Protein AF-A0A7C7JM93-F1 (afdb_monomer)

pLDDT: mean 85.23, std 14.56, range [43.53, 96.06]

Foldseek 3Di:
DDDPDDDPVLVVLLVVLLVCLQPDPPQDLVNSLVVCCVPVVQPCVPPVSVVVSSVSSVVSNVVSVVVVVVVVVVVVVVVVVVD

Mean predicted aligned error: 6.88 Å

Solvent-accessible surface area (backbone atoms only — not comparable to full-atom values): 4925 Å² total; per-residue (Å²): 131,86,79,77,76,78,53,76,66,56,54,54,53,51,54,49,54,40,50,48,64,73,75,46,84,86,72,50,69,66,55,52,46,52,50,38,29,73,77,67,68,44,64,50,90,41,64,71,48,35,54,52,49,51,51,52,52,52,53,40,51,54,51,53,52,51,52,54,53,52,52,53,53,51,52,53,60,49,55,70,72,76,110

Secondary structure (DSSP, 8-state):
---PPPPHHHHHHHHHHHHHHHH-TT--HHHHHHHHHHHH---TTSHHHHHHHHHHHHHHHHHHHHHHHHHHHHHHHHHHHH-

Nearest PDB structures (foldseek):
  6rdp-assembly1_P  TM=3.946E-01  e=7.781E+00  Polytomella sp. Pringsheim 198.80
  6rde-assembly1_P  TM=3.997E-01  e=8.773E+00  Polytomella sp. Pringsheim 198.80
  7xl4-assembly1_C  TM=3.312E-01  e=9.891E+00  Pseudomonas aeruginosa PAO1

Radius of gyration: 16.2 Å; Cα contacts (8 Å, |Δi|>4): 41; chains: 1; bounding box: 45×23×45 Å

Structure (mmCIF, N/CA/C/O backbone):
data_AF-A0A7C7JM93-F1
#
_entry.id   AF-A0A7C7JM93-F1
#
loop_
_atom_site.group_PDB
_atom_site.id
_atom_site.type_symbol
_atom_site.label_atom_id
_atom_site.label_alt_id
_atom_site.label_comp_id
_atom_site.label_asym_id
_atom_site.label_entity_id
_atom_site.label_seq_id
_atom_site.pdbx_PDB_ins_code
_atom_site.Cartn_x
_atom_site.Cartn_y
_atom_site.Cartn_z
_atom_site.occupancy
_atom_site.B_iso_or_equiv
_atom_site.auth_seq_id
_atom_site.auth_comp_id
_atom_site.auth_asym_id
_atom_site.auth_atom_id
_atom_site.pdbx_PDB_model_num
ATOM 1 N N . MET A 1 1 ? 25.421 9.152 9.654 1.00 43.53 1 MET A N 1
ATOM 2 C CA . MET A 1 1 ? 24.761 8.667 8.418 1.00 43.53 1 MET A CA 1
ATOM 3 C C . MET A 1 1 ? 23.643 9.636 8.033 1.00 43.53 1 MET A C 1
ATOM 5 O O . MET A 1 1 ? 22.690 9.745 8.802 1.00 43.53 1 MET A O 1
ATOM 9 N N . PRO A 1 2 ? 23.746 10.387 6.924 1.00 50.19 2 PRO A N 1
ATOM 10 C CA . PRO A 1 2 ? 22.702 11.331 6.529 1.00 50.19 2 PRO A CA 1
ATOM 11 C C . PRO A 1 2 ? 21.431 10.579 6.107 1.00 50.19 2 PRO A C 1
ATOM 13 O O . PRO A 1 2 ? 21.461 9.706 5.240 1.00 50.19 2 PRO A O 1
ATOM 16 N N . LYS A 1 3 ? 20.299 10.904 6.741 1.00 48.12 3 LYS A N 1
ATOM 17 C CA . LYS A 1 3 ? 18.976 10.412 6.337 1.00 48.12 3 LYS A CA 1
ATOM 18 C C . LYS A 1 3 ? 18.623 11.091 5.012 1.00 48.12 3 LYS A C 1
ATOM 20 O O . LYS A 1 3 ? 18.354 12.288 4.995 1.00 48.12 3 LYS A O 1
ATOM 25 N N . LYS A 1 4 ? 18.677 10.337 3.910 1.00 50.06 4 LYS A N 1
ATOM 26 C CA . LYS A 1 4 ? 18.288 10.791 2.567 1.00 50.06 4 LYS A CA 1
ATOM 27 C C . LYS A 1 4 ? 16.874 11.388 2.651 1.00 50.06 4 LYS A C 1
ATOM 29 O O . LYS A 1 4 ? 15.955 10.694 3.087 1.00 50.06 4 LYS A O 1
ATOM 34 N N . GLN A 1 5 ? 16.722 12.676 2.337 1.00 53.16 5 GLN A N 1
ATOM 35 C CA 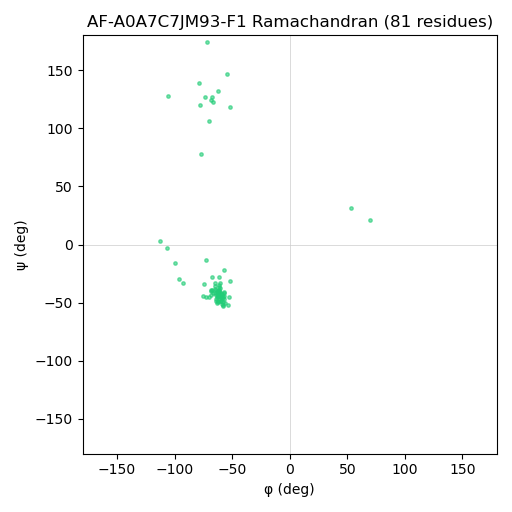. GLN A 1 5 ? 15.410 13.329 2.334 1.00 53.16 5 GLN A CA 1
ATOM 36 C C . GLN A 1 5 ? 14.527 12.644 1.278 1.00 53.16 5 GLN A C 1
ATOM 38 O O . GLN A 1 5 ? 15.011 12.416 0.170 1.00 53.16 5 GLN A O 1
ATOM 43 N N . PRO A 1 6 ? 13.275 12.274 1.600 1.00 57.16 6 PRO A N 1
ATOM 44 C CA . PRO A 1 6 ? 12.410 11.596 0.646 1.00 57.16 6 PRO A CA 1
ATOM 45 C C . PRO A 1 6 ? 12.044 12.553 -0.491 1.00 57.16 6 PRO A C 1
ATOM 47 O O . PRO A 1 6 ? 11.545 13.655 -0.252 1.00 57.16 6 PRO A O 1
ATOM 50 N N . ASP A 1 7 ? 12.270 12.124 -1.732 1.00 60.25 7 ASP A N 1
ATOM 51 C CA . ASP A 1 7 ? 11.898 12.875 -2.927 1.00 60.25 7 ASP A CA 1
ATOM 52 C C . ASP A 1 7 ? 10.399 13.241 -2.898 1.00 60.25 7 ASP A C 1
ATOM 54 O O . ASP A 1 7 ? 9.552 12.473 -2.421 1.00 60.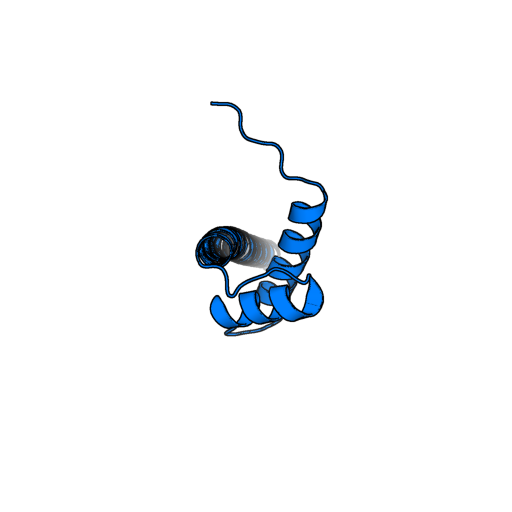25 7 ASP A O 1
ATOM 58 N N . LYS A 1 8 ? 10.018 14.401 -3.456 1.00 60.06 8 LYS A N 1
ATOM 59 C CA . LYS A 1 8 ? 8.609 14.862 -3.501 1.00 60.06 8 LYS A CA 1
ATOM 60 C C . LYS A 1 8 ? 7.652 13.794 -4.075 1.00 60.06 8 LYS A C 1
ATOM 62 O O . LYS A 1 8 ? 6.498 13.702 -3.647 1.00 60.06 8 LYS A O 1
ATOM 67 N N . GLY A 1 9 ? 8.130 12.951 -4.997 1.00 60.53 9 GLY A N 1
ATOM 68 C CA . GLY A 1 9 ? 7.388 11.814 -5.559 1.00 60.53 9 GLY A CA 1
ATOM 69 C C . GLY A 1 9 ? 7.129 10.673 -4.564 1.00 60.53 9 GLY A C 1
ATOM 70 O O . GLY A 1 9 ? 6.012 10.151 -4.510 1.00 60.53 9 GLY A O 1
ATOM 71 N N . GLU A 1 10 ? 8.099 10.354 -3.699 1.00 66.25 10 GLU A N 1
ATOM 72 C CA . GLU A 1 10 ? 7.941 9.350 -2.634 1.00 66.25 10 GLU A CA 1
ATOM 73 C C . GLU A 1 10 ? 6.814 9.754 -1.671 1.00 66.25 10 GLU A C 1
ATOM 75 O O . GLU A 1 10 ? 6.040 8.921 -1.194 1.00 66.25 10 GLU A O 1
ATOM 80 N N . THR A 1 11 ? 6.638 11.061 -1.465 1.00 83.25 11 THR A N 1
ATOM 81 C CA . THR A 1 11 ? 5.588 11.606 -0.599 1.00 83.25 11 THR A CA 1
ATOM 82 C C . THR A 1 11 ? 4.180 11.368 -1.162 1.00 83.25 11 THR A C 1
ATOM 84 O O . THR A 1 11 ? 3.267 11.029 -0.403 1.00 83.25 11 THR A O 1
ATOM 87 N N . ARG A 1 12 ? 3.971 11.492 -2.485 1.00 90.69 12 ARG A N 1
ATOM 88 C CA . ARG A 1 12 ? 2.663 11.212 -3.120 1.00 90.69 12 ARG A CA 1
ATOM 89 C C . ARG A 1 12 ? 2.323 9.724 -3.067 1.00 90.69 12 ARG A C 1
ATOM 91 O O . ARG A 1 12 ? 1.200 9.382 -2.701 1.00 90.69 12 ARG A O 1
ATOM 98 N N . ILE A 1 13 ? 3.294 8.856 -3.353 1.00 92.88 13 ILE A N 1
ATOM 99 C CA . ILE A 1 13 ? 3.103 7.400 -3.293 1.00 92.88 13 ILE A CA 1
ATOM 100 C C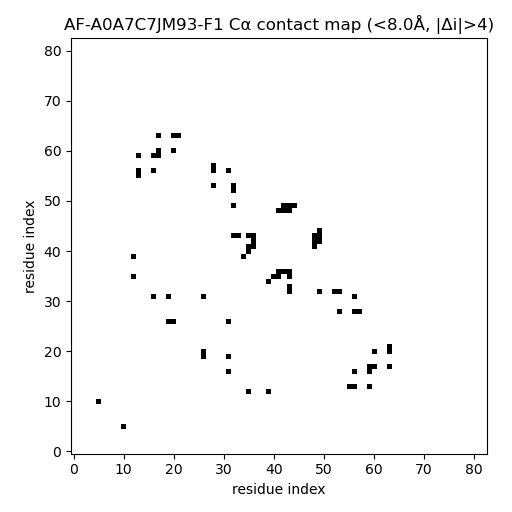 . ILE A 1 13 ? 2.784 6.952 -1.861 1.00 92.88 13 ILE A C 1
ATOM 102 O O . ILE A 1 13 ? 1.821 6.217 -1.648 1.00 92.88 13 ILE A O 1
ATOM 106 N N . ARG A 1 14 ? 3.513 7.455 -0.853 1.00 94.25 14 ARG A N 1
ATOM 107 C CA . ARG A 1 14 ? 3.221 7.169 0.564 1.00 94.25 14 ARG A CA 1
ATOM 108 C C . ARG A 1 14 ? 1.795 7.579 0.948 1.00 94.25 14 ARG A C 1
ATOM 110 O O . ARG A 1 14 ? 1.100 6.807 1.607 1.00 94.25 14 ARG A O 1
ATOM 117 N N . LYS A 1 15 ? 1.329 8.765 0.527 1.00 93.56 15 LYS A N 1
ATOM 118 C CA . LYS A 1 15 ? -0.060 9.210 0.768 1.00 93.56 15 LYS A CA 1
ATOM 119 C C . LYS A 1 15 ? -1.076 8.252 0.141 1.00 93.56 15 LYS A C 1
ATOM 121 O O . LYS A 1 15 ? -2.032 7.870 0.814 1.00 93.56 15 LYS A O 1
ATOM 126 N N . TYR A 1 16 ? -0.842 7.829 -1.099 1.00 94.75 16 TYR A N 1
ATOM 127 C CA . TYR A 1 16 ? -1.705 6.881 -1.800 1.00 94.75 16 TYR A CA 1
ATOM 128 C C . TYR A 1 16 ? -1.763 5.517 -1.096 1.00 94.75 16 TYR A C 1
ATOM 130 O O . TYR A 1 16 ? -2.850 5.038 -0.776 1.00 94.75 16 TYR A O 1
ATOM 138 N N . ILE A 1 17 ? -0.605 4.942 -0.747 1.00 95.12 17 ILE A N 1
ATOM 139 C CA . ILE A 1 17 ? -0.508 3.670 -0.012 1.00 95.12 17 ILE A CA 1
ATOM 140 C C . ILE A 1 17 ? -1.265 3.748 1.321 1.00 95.12 17 ILE A C 1
ATOM 142 O O . ILE A 1 17 ? -2.055 2.860 1.640 1.00 95.12 17 ILE A O 1
ATOM 146 N N . LYS A 1 18 ? -1.073 4.821 2.102 1.00 94.62 18 LYS A N 1
ATOM 147 C CA . LYS A 1 18 ? -1.814 5.018 3.360 1.00 94.62 18 LYS A CA 1
ATOM 148 C C . LYS A 1 18 ? -3.321 5.094 3.128 1.00 94.62 18 LYS A C 1
ATOM 150 O O . LYS A 1 18 ? -4.069 4.506 3.902 1.00 94.62 18 LYS A O 1
ATOM 155 N N . GLY A 1 19 ? -3.765 5.780 2.074 1.00 94.19 19 GLY A N 1
ATOM 156 C CA . GLY A 1 19 ? -5.174 5.831 1.676 1.00 94.19 19 GLY A CA 1
ATOM 157 C C . GLY A 1 19 ? -5.745 4.442 1.382 1.00 94.19 19 GLY A C 1
ATOM 158 O O . GLY A 1 19 ? -6.788 4.081 1.927 1.00 94.19 19 GLY A O 1
ATOM 159 N N . LEU A 1 20 ? -5.018 3.624 0.616 1.00 94.69 20 LEU A N 1
ATOM 160 C CA . LEU A 1 20 ? -5.398 2.237 0.337 1.00 94.69 20 LEU A CA 1
ATOM 161 C C . LEU A 1 20 ? -5.546 1.413 1.626 1.00 94.69 20 LEU A C 1
ATOM 163 O O . LEU A 1 20 ? -6.583 0.788 1.834 1.00 94.69 20 LEU A O 1
ATOM 167 N N . ILE A 1 21 ? -4.553 1.463 2.521 1.00 93.88 21 ILE A N 1
ATOM 168 C CA . ILE A 1 21 ? -4.554 0.712 3.792 1.00 93.88 21 ILE A CA 1
ATOM 169 C C . ILE A 1 21 ? -5.679 1.181 4.732 1.00 93.88 21 ILE A C 1
ATOM 171 O O . ILE A 1 21 ? -6.223 0.393 5.515 1.00 93.88 21 ILE A O 1
ATOM 175 N N . ARG A 1 22 ? -6.018 2.476 4.698 1.00 91.94 22 ARG A N 1
ATOM 176 C CA . ARG A 1 22 ? -7.093 3.046 5.518 1.00 91.94 22 ARG A CA 1
ATOM 177 C C . ARG A 1 22 ? -8.470 2.585 5.048 1.00 91.94 22 ARG A C 1
ATOM 179 O O . ARG A 1 22 ? -9.259 2.192 5.905 1.00 91.94 22 ARG A O 1
ATOM 186 N N . ASN A 1 23 ? -8.709 2.607 3.737 1.00 88.81 23 ASN A N 1
ATOM 187 C CA . ASN A 1 23 ? -10.040 2.449 3.147 1.00 88.81 23 ASN A CA 1
ATOM 188 C C . ASN A 1 23 ? -10.389 1.004 2.778 1.00 88.81 23 ASN A C 1
ATOM 190 O O . ASN A 1 23 ? -11.551 0.621 2.860 1.00 88.81 23 ASN A O 1
ATOM 194 N N . LYS A 1 24 ? -9.408 0.191 2.368 1.00 83.31 24 LYS A N 1
ATOM 195 C CA . LYS A 1 24 ? -9.650 -1.186 1.924 1.00 83.31 24 LYS A CA 1
ATOM 196 C C . LYS A 1 24 ? -9.199 -2.181 2.987 1.00 83.31 24 LYS A C 1
ATOM 198 O O . LYS A 1 24 ? -8.063 -2.145 3.464 1.00 83.31 24 LYS A O 1
ATOM 203 N N . LYS A 1 25 ? -10.096 -3.094 3.360 1.00 73.69 25 LYS A N 1
ATOM 204 C CA . LYS A 1 25 ? -9.776 -4.221 4.240 1.00 73.69 25 LYS A CA 1
ATOM 205 C C . LYS A 1 25 ? -9.065 -5.297 3.403 1.00 73.69 25 LYS A C 1
ATOM 207 O O . LYS A 1 25 ? -9.455 -5.534 2.269 1.00 73.69 25 LYS A O 1
ATOM 212 N N . TYR A 1 26 ? -8.027 -5.917 3.967 1.00 82.06 26 TYR A N 1
ATOM 213 C CA . TYR A 1 26 ? -7.337 -7.096 3.408 1.00 82.06 26 TYR A CA 1
ATOM 214 C C . TYR A 1 26 ? -6.491 -6.928 2.131 1.00 82.06 26 TYR A C 1
ATOM 216 O O . TYR A 1 26 ? -6.175 -7.926 1.501 1.00 82.06 26 TYR A O 1
ATOM 224 N N . LEU A 1 27 ? -6.034 -5.724 1.773 1.00 91.56 27 LEU A N 1
ATOM 225 C CA . LEU A 1 27 ? -5.049 -5.588 0.686 1.00 91.56 27 LEU A CA 1
ATOM 226 C C . LEU A 1 27 ? -3.704 -6.205 1.067 1.00 91.56 27 LEU A C 1
ATOM 228 O O . LEU A 1 27 ? -3.104 -5.749 2.039 1.00 91.56 27 LEU A O 1
ATOM 232 N N . THR A 1 28 ? -3.189 -7.161 0.303 1.00 94.44 28 THR A N 1
ATOM 233 C CA . THR A 1 28 ? -1.830 -7.696 0.487 1.00 94.44 28 THR A CA 1
ATOM 234 C C . THR A 1 28 ? -0.761 -6.688 0.045 1.00 94.44 28 THR A C 1
ATOM 236 O O . THR A 1 28 ? -1.065 -5.586 -0.424 1.00 94.44 28 THR A O 1
ATOM 239 N N . VAL A 1 29 ? 0.516 -7.010 0.268 1.00 94.69 29 VAL A N 1
ATOM 240 C CA . VAL A 1 29 ? 1.619 -6.169 -0.226 1.00 94.69 29 VAL A CA 1
ATOM 241 C C . VAL A 1 29 ? 1.647 -6.216 -1.751 1.00 94.69 29 VAL A C 1
ATOM 243 O O . VAL A 1 29 ? 1.800 -5.182 -2.394 1.00 94.69 29 VAL A O 1
ATOM 246 N N . GLU A 1 30 ? 1.450 -7.408 -2.298 1.00 94.12 30 GLU A N 1
ATOM 247 C CA . GLU A 1 30 ? 1.423 -7.734 -3.713 1.00 94.12 30 GLU A CA 1
ATOM 248 C C . GLU A 1 30 ? 0.310 -6.954 -4.418 1.00 94.12 30 GLU A C 1
ATOM 250 O O . GLU A 1 30 ? 0.587 -6.266 -5.398 1.00 94.12 30 GLU A O 1
ATOM 25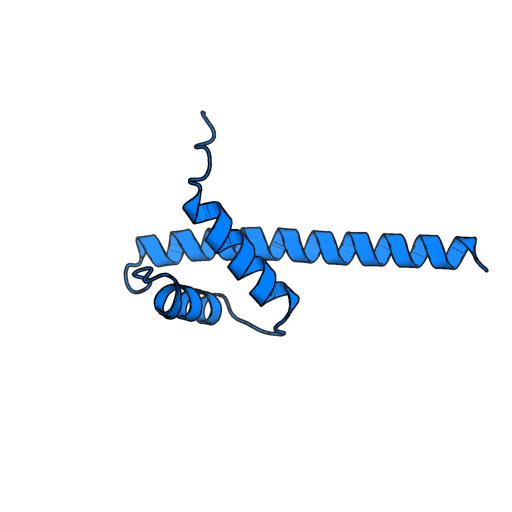5 N N . ASP A 1 31 ? -0.902 -6.928 -3.848 1.00 95.00 31 ASP A N 1
ATOM 256 C CA . ASP A 1 31 ? -2.005 -6.119 -4.379 1.00 95.00 31 ASP A CA 1
ATOM 257 C C . ASP A 1 31 ? -1.609 -4.645 -4.479 1.00 95.00 31 ASP A C 1
ATOM 259 O O . ASP A 1 31 ? -1.772 -4.013 -5.521 1.00 95.00 31 ASP A O 1
ATOM 263 N N . ILE A 1 32 ? -1.065 -4.078 -3.395 1.00 95.75 32 ILE A N 1
ATOM 264 C CA . ILE A 1 32 ? -0.660 -2.667 -3.359 1.00 95.75 32 ILE A CA 1
ATOM 265 C C . ILE A 1 32 ? 0.436 -2.400 -4.394 1.00 95.75 32 ILE A C 1
ATOM 267 O O . ILE A 1 32 ? 0.381 -1.373 -5.067 1.00 95.75 32 ILE A O 1
ATOM 271 N N . CYS A 1 33 ? 1.394 -3.310 -4.563 1.00 95.19 33 CYS A N 1
ATOM 272 C CA . CYS A 1 33 ? 2.398 -3.210 -5.614 1.00 95.19 33 CYS A CA 1
ATOM 273 C C . CYS A 1 33 ? 1.751 -3.174 -7.011 1.00 95.19 33 CYS A C 1
ATOM 275 O O . CYS A 1 33 ? 2.080 -2.279 -7.785 1.00 95.19 33 CYS A O 1
ATOM 277 N N . LEU A 1 34 ? 0.765 -4.028 -7.304 1.00 95.12 34 LEU A N 1
ATOM 278 C CA . LEU A 1 34 ? 0.033 -3.990 -8.581 1.00 95.12 34 LEU A CA 1
ATOM 279 C C . LEU A 1 34 ? -0.689 -2.649 -8.806 1.00 95.12 34 LEU A C 1
ATOM 281 O O . LEU A 1 34 ? -0.687 -2.115 -9.917 1.00 95.12 34 LEU A O 1
ATOM 285 N N . TYR A 1 35 ? -1.252 -2.038 -7.755 1.00 94.69 35 TYR A N 1
ATOM 286 C CA . TYR A 1 35 ? -1.778 -0.669 -7.851 1.00 94.69 35 TYR A CA 1
ATOM 287 C C . TYR A 1 35 ? -0.670 0.339 -8.204 1.00 94.69 35 TYR A C 1
ATOM 289 O O . TYR A 1 35 ? -0.870 1.211 -9.049 1.00 94.69 35 TYR A O 1
ATOM 297 N N . LEU A 1 36 ? 0.511 0.239 -7.590 1.00 94.31 36 LEU A N 1
ATOM 298 C CA . LEU A 1 36 ? 1.627 1.141 -7.895 1.00 94.31 36 LEU A CA 1
ATOM 299 C C . LEU A 1 36 ? 2.135 0.975 -9.332 1.00 94.31 36 LEU A C 1
ATOM 301 O O . LEU A 1 36 ? 2.427 1.972 -9.989 1.00 94.31 36 LEU A O 1
ATOM 305 N N . GLU A 1 37 ? 2.183 -0.247 -9.850 1.00 94.25 37 GLU A N 1
ATOM 306 C CA . GLU A 1 37 ? 2.536 -0.504 -11.248 1.00 94.25 37 GLU A CA 1
ATOM 307 C C . GLU A 1 37 ? 1.506 0.111 -12.205 1.00 94.25 37 GLU A C 1
ATOM 309 O O . GLU A 1 37 ? 1.861 0.865 -13.114 1.00 94.25 37 GLU A O 1
ATOM 314 N N . LYS A 1 38 ? 0.210 -0.099 -11.940 1.00 94.31 38 LYS A N 1
ATOM 315 C CA . LYS A 1 38 ? -0.877 0.425 -12.779 1.00 94.31 38 LYS A CA 1
ATOM 316 C C . LYS A 1 38 ? -0.932 1.956 -12.803 1.00 94.31 38 LYS A C 1
ATOM 318 O O . LYS A 1 38 ? -1.033 2.543 -13.883 1.00 94.31 38 LYS A O 1
ATOM 323 N N . TYR A 1 39 ? -0.882 2.593 -11.630 1.00 92.88 39 TYR A N 1
ATOM 324 C CA . TYR A 1 39 ? -1.158 4.029 -11.465 1.00 92.88 39 TYR A CA 1
ATOM 325 C C . TYR A 1 39 ? 0.093 4.912 -11.449 1.00 92.88 39 TYR A C 1
ATOM 327 O O . TYR A 1 39 ? 0.019 6.066 -11.862 1.00 92.88 39 TYR A O 1
ATOM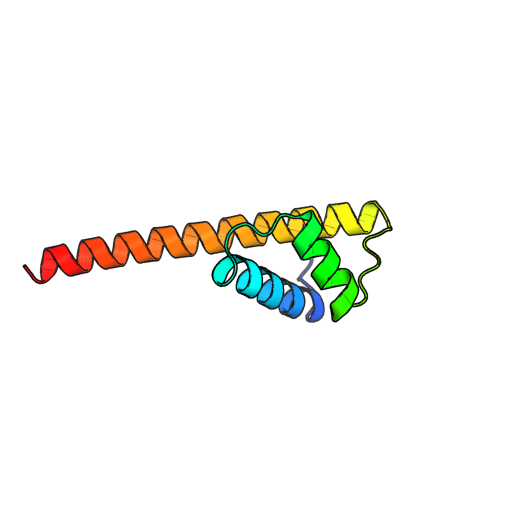 335 N N . TYR A 1 40 ? 1.229 4.393 -10.981 1.00 91.81 40 TYR A N 1
ATOM 336 C CA . TYR A 1 40 ? 2.482 5.148 -10.867 1.00 91.81 40 TYR A CA 1
ATOM 337 C C . TYR A 1 40 ? 3.570 4.656 -11.826 1.00 91.81 40 TYR A C 1
ATOM 339 O O . TYR A 1 40 ? 4.678 5.185 -11.785 1.00 91.81 40 TYR A O 1
ATOM 347 N N . LYS A 1 41 ? 3.267 3.667 -12.685 1.00 93.00 41 LYS A N 1
ATOM 348 C CA . LYS A 1 41 ? 4.208 3.091 -13.664 1.00 93.00 41 LYS A CA 1
ATOM 349 C C . LYS A 1 41 ? 5.514 2.622 -13.018 1.00 93.00 41 LYS A C 1
ATOM 351 O O . LYS A 1 41 ? 6.583 2.677 -13.618 1.00 93.00 41 LYS A O 1
ATOM 356 N N . VAL A 1 42 ? 5.422 2.175 -11.767 1.00 91.06 42 VAL A N 1
ATOM 357 C CA . VAL A 1 42 ? 6.554 1.604 -11.042 1.00 91.06 42 VAL A CA 1
ATOM 358 C C . VAL A 1 42 ? 6.831 0.212 -11.616 1.00 91.06 42 VAL A C 1
ATOM 360 O O . VAL A 1 42 ? 5.905 -0.594 -11.640 1.00 91.06 42 VAL A O 1
ATOM 363 N N . PRO A 1 43 ? 8.068 -0.109 -12.035 1.00 93.38 43 PRO A N 1
ATOM 364 C CA . PRO A 1 43 ? 8.392 -1.414 -12.608 1.00 93.38 43 PRO A CA 1
ATOM 365 C C . PRO A 1 43 ? 8.521 -2.472 -11.501 1.00 93.38 43 PRO A C 1
ATOM 367 O O . PRO A 1 43 ? 9.619 -2.812 -11.064 1.00 93.38 43 PRO A O 1
ATOM 370 N N . ILE A 1 44 ? 7.384 -2.957 -10.998 1.00 93.62 44 ILE A N 1
ATOM 371 C CA . ILE A 1 44 ? 7.313 -3.886 -9.858 1.00 93.62 44 ILE A CA 1
ATOM 372 C C . ILE A 1 44 ? 7.902 -5.256 -10.199 1.00 93.62 44 ILE A C 1
ATOM 374 O O . ILE A 1 44 ? 8.442 -5.912 -9.312 1.00 93.62 44 ILE A O 1
ATOM 378 N N . HIS A 1 45 ? 7.869 -5.654 -11.472 1.00 91.62 45 HIS A N 1
ATOM 379 C CA . HIS A 1 45 ? 8.534 -6.864 -11.959 1.00 91.62 45 HIS A CA 1
ATOM 380 C C . HIS A 1 45 ? 10.048 -6.888 -11.677 1.00 91.62 45 HIS A C 1
ATOM 382 O O . HIS A 1 45 ? 10.639 -7.964 -11.620 1.00 91.62 45 HIS A O 1
ATOM 388 N N . ILE A 1 46 ? 10.691 -5.731 -11.464 1.00 95.88 46 ILE A N 1
ATOM 389 C CA . ILE A 1 46 ? 12.103 -5.666 -11.077 1.00 95.88 46 ILE A CA 1
ATOM 390 C C . ILE A 1 46 ? 12.227 -5.994 -9.576 1.00 95.88 46 ILE A C 1
ATOM 392 O O . ILE A 1 46 ? 11.718 -5.233 -8.744 1.00 95.88 46 ILE A O 1
ATOM 396 N N . PRO A 1 47 ? 12.972 -7.047 -9.175 1.00 95.38 47 PRO A N 1
ATOM 397 C CA . PRO A 1 47 ? 13.032 -7.482 -7.776 1.00 95.38 47 PRO A CA 1
ATOM 398 C C . PRO A 1 47 ? 13.488 -6.393 -6.798 1.00 95.38 47 PRO A C 1
ATOM 400 O O . PRO A 1 47 ? 12.904 -6.221 -5.728 1.00 95.38 47 PRO A O 1
ATOM 403 N N . SER A 1 48 ? 14.500 -5.601 -7.163 1.00 95.31 48 SER A N 1
ATOM 404 C CA . SER A 1 48 ? 15.002 -4.505 -6.322 1.00 95.31 48 SER A CA 1
ATOM 405 C C . SER A 1 48 ? 13.931 -3.440 -6.051 1.00 95.31 48 SER A C 1
ATOM 407 O O . SER A 1 48 ? 13.829 -2.914 -4.939 1.00 95.31 48 SER A O 1
ATOM 409 N N . VAL A 1 49 ? 13.083 -3.163 -7.043 1.00 93.75 49 VAL A N 1
ATOM 410 C CA . VAL A 1 49 ? 11.968 -2.220 -6.945 1.00 93.75 49 VAL A CA 1
ATOM 411 C C . VAL A 1 49 ? 10.854 -2.810 -6.087 1.00 93.75 49 VAL A C 1
ATOM 413 O O . VAL A 1 49 ? 10.387 -2.135 -5.166 1.00 93.75 49 VAL A O 1
ATOM 416 N N . PHE A 1 50 ? 10.494 -4.079 -6.299 1.00 96.00 50 PHE A N 1
ATOM 417 C CA . PHE A 1 50 ? 9.536 -4.786 -5.448 1.00 96.00 50 PHE A CA 1
ATOM 418 C C . PHE A 1 50 ? 9.940 -4.723 -3.972 1.00 96.00 50 PHE A C 1
ATOM 420 O O . PHE A 1 50 ? 9.154 -4.280 -3.134 1.00 96.00 50 PHE A O 1
ATOM 427 N N . TYR A 1 51 ? 11.181 -5.088 -3.635 1.00 96.06 51 TYR A N 1
ATOM 428 C CA . TYR A 1 51 ? 11.645 -5.077 -2.246 1.00 96.06 51 TYR A CA 1
ATOM 429 C C . TYR A 1 51 ? 11.699 -3.664 -1.647 1.00 96.06 51 TYR A C 1
ATOM 431 O O . TYR A 1 51 ? 11.346 -3.481 -0.475 1.00 96.06 51 TYR A O 1
ATOM 439 N N . LYS A 1 52 ? 12.056 -2.647 -2.446 1.00 93.94 52 LYS A N 1
ATOM 440 C CA . LYS A 1 52 ? 11.985 -1.236 -2.033 1.00 93.94 52 LYS A CA 1
ATOM 441 C C . LYS A 1 52 ? 10.558 -0.851 -1.639 1.00 93.94 52 LYS A C 1
ATOM 443 O O . LYS A 1 52 ? 10.345 -0.324 -0.545 1.00 93.94 52 LYS A O 1
ATOM 448 N N . TYR A 1 53 ? 9.573 -1.133 -2.489 1.00 94.75 53 TYR A N 1
ATOM 449 C CA . TYR A 1 53 ? 8.185 -0.761 -2.213 1.00 94.75 53 TYR A CA 1
ATOM 450 C C . TYR A 1 53 ? 7.532 -1.637 -1.148 1.00 94.75 53 TYR A C 1
ATOM 452 O O . TYR A 1 53 ? 6.807 -1.105 -0.311 1.00 94.75 53 TYR A O 1
ATOM 460 N N . LYS A 1 54 ? 7.874 -2.926 -1.062 1.00 95.56 54 LYS A N 1
ATOM 461 C CA . LYS A 1 54 ? 7.494 -3.804 0.056 1.00 95.56 54 LYS A CA 1
ATOM 462 C C . LYS A 1 54 ? 7.879 -3.186 1.400 1.00 95.56 54 LYS A C 1
ATOM 464 O O . LYS A 1 54 ? 7.063 -3.147 2.324 1.00 95.56 54 LYS A O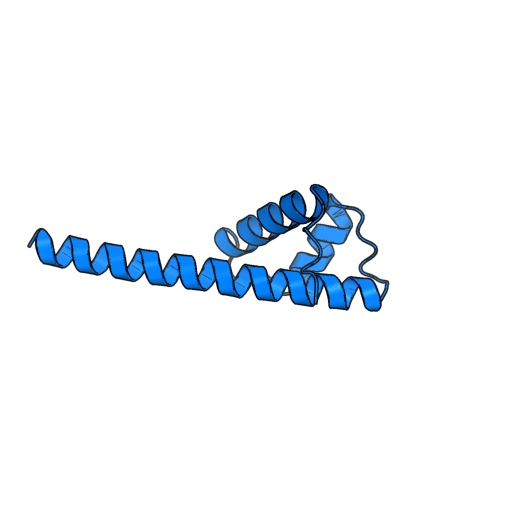 1
ATOM 469 N N . ARG A 1 55 ? 9.096 -2.640 1.514 1.00 95.94 55 ARG A N 1
ATOM 470 C CA . ARG A 1 55 ? 9.537 -1.926 2.722 1.00 95.94 55 ARG A CA 1
ATOM 471 C C . ARG A 1 55 ? 8.690 -0.678 2.991 1.00 95.94 55 ARG A C 1
ATOM 473 O O . ARG A 1 55 ? 8.190 -0.526 4.105 1.00 95.94 55 ARG A O 1
ATOM 480 N N . ILE A 1 56 ? 8.472 0.166 1.982 1.00 95.00 56 ILE A N 1
ATOM 481 C CA . ILE A 1 56 ? 7.663 1.395 2.103 1.00 95.00 56 ILE A CA 1
ATOM 482 C C . ILE A 1 56 ? 6.217 1.078 2.525 1.00 95.00 56 ILE A C 1
ATOM 484 O O . ILE A 1 56 ? 5.657 1.747 3.395 1.00 95.00 56 ILE A O 1
ATOM 488 N N . ILE A 1 57 ? 5.612 0.037 1.949 1.00 95.25 57 ILE A N 1
ATOM 489 C CA . ILE A 1 57 ? 4.253 -0.414 2.274 1.00 95.25 57 ILE A CA 1
ATOM 490 C C . ILE A 1 57 ? 4.174 -0.855 3.737 1.00 95.25 57 ILE A C 1
ATOM 492 O O . ILE A 1 57 ? 3.252 -0.457 4.454 1.00 95.25 57 ILE A O 1
ATOM 496 N N . ASN A 1 58 ? 5.158 -1.621 4.210 1.00 95.25 58 ASN A N 1
ATOM 497 C CA . ASN A 1 58 ? 5.224 -2.059 5.603 1.00 95.25 58 ASN A CA 1
ATOM 498 C C . ASN A 1 58 ? 5.398 -0.890 6.585 1.00 95.25 58 ASN A C 1
ATOM 500 O O . ASN A 1 58 ? 4.770 -0.886 7.647 1.00 95.25 58 ASN A O 1
ATOM 504 N N . GLU A 1 59 ? 6.198 0.120 6.237 1.00 95.12 59 GLU A N 1
ATOM 505 C CA . GLU A 1 59 ? 6.307 1.362 7.013 1.00 95.12 59 GLU A CA 1
ATOM 506 C C . GLU A 1 59 ? 4.950 2.082 7.091 1.00 95.12 59 GLU A C 1
ATOM 508 O O . GLU A 1 59 ? 4.467 2.383 8.186 1.00 95.12 59 GLU A O 1
ATOM 513 N N . CYS A 1 60 ? 4.270 2.251 5.953 1.00 95.19 60 CYS A N 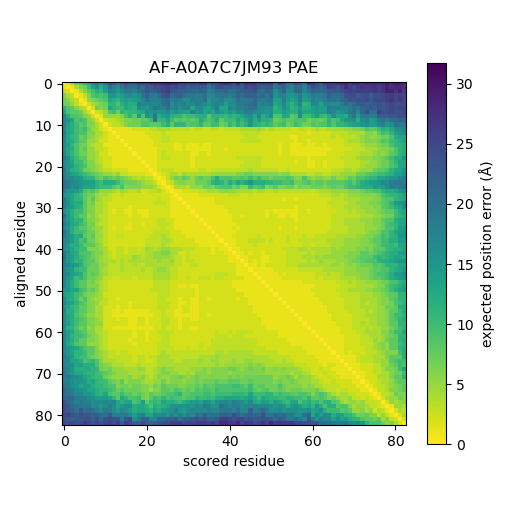1
ATOM 514 C CA . CYS A 1 60 ? 2.950 2.882 5.897 1.00 95.19 60 CYS A CA 1
ATOM 515 C C . CYS A 1 60 ? 1.897 2.111 6.711 1.00 95.19 60 CYS A C 1
ATOM 517 O O . CYS A 1 60 ? 1.097 2.729 7.416 1.00 95.19 60 CYS A O 1
ATOM 519 N N . ARG A 1 61 ? 1.908 0.770 6.671 1.00 94.06 61 ARG A N 1
ATOM 520 C CA . ARG A 1 61 ? 1.017 -0.080 7.482 1.00 94.06 61 ARG A CA 1
ATOM 521 C C . ARG A 1 61 ? 1.209 0.166 8.972 1.00 94.06 61 ARG A C 1
ATOM 523 O O . ARG A 1 61 ? 0.229 0.386 9.683 1.00 94.06 61 ARG A O 1
ATOM 530 N N . LYS A 1 62 ? 2.461 0.166 9.440 1.00 94.06 62 LYS A N 1
ATOM 531 C CA . LYS A 1 62 ? 2.787 0.424 10.850 1.00 94.06 62 LYS A CA 1
ATOM 532 C C . LYS A 1 62 ? 2.288 1.799 11.289 1.00 94.06 62 LYS A C 1
ATOM 534 O O . LYS A 1 62 ? 1.715 1.917 12.370 1.00 94.06 62 LYS A O 1
ATOM 539 N N . GLU A 1 63 ? 2.470 2.822 10.459 1.00 93.69 63 GLU A N 1
ATOM 540 C CA . GLU A 1 63 ? 1.996 4.178 10.752 1.00 93.69 63 GLU A CA 1
ATOM 541 C C . GLU A 1 63 ? 0.468 4.247 10.852 1.00 93.69 63 GLU A C 1
ATOM 543 O O . GLU A 1 63 ? -0.047 4.692 11.877 1.00 93.69 63 GLU A O 1
ATOM 548 N N . VAL A 1 64 ? -0.259 3.721 9.862 1.00 92.62 64 VAL A N 1
ATOM 549 C CA . VAL A 1 64 ? -1.734 3.713 9.868 1.00 92.62 64 VAL A CA 1
ATOM 550 C C . VAL A 1 64 ? -2.287 2.924 11.058 1.00 92.62 64 VAL A C 1
ATOM 552 O O . VAL A 1 64 ? -3.264 3.332 11.687 1.00 92.62 64 VAL A O 1
ATOM 555 N N . TYR A 1 65 ? -1.670 1.799 11.419 1.00 91.12 65 TYR A N 1
ATOM 556 C CA . TYR A 1 65 ? -2.108 1.021 12.580 1.00 91.12 65 TYR A CA 1
ATOM 557 C C . TYR A 1 65 ? -1.851 1.756 13.897 1.00 91.12 65 TYR A C 1
ATOM 559 O O . TYR A 1 65 ? -2.722 1.752 14.767 1.00 91.12 65 TYR A O 1
ATOM 567 N N . ARG A 1 66 ? -0.711 2.444 14.042 1.00 92.31 66 ARG A N 1
ATOM 568 C CA . ARG A 1 66 ? -0.447 3.306 15.207 1.00 92.31 66 ARG A CA 1
ATOM 569 C C . ARG A 1 66 ? -1.445 4.461 15.296 1.00 92.31 66 ARG A C 1
ATOM 571 O O . ARG A 1 66 ? -1.907 4.754 16.397 1.00 92.31 66 ARG A O 1
ATOM 578 N N . GLU A 1 67 ? -1.795 5.089 14.174 1.00 90.62 67 GLU A N 1
ATOM 579 C CA . GLU A 1 67 ? -2.835 6.127 14.108 1.00 90.62 67 GLU A CA 1
ATOM 580 C C . GLU A 1 67 ? -4.178 5.588 14.623 1.00 90.62 67 GLU A C 1
ATOM 582 O O . GLU A 1 67 ? -4.714 6.124 15.593 1.00 90.62 67 GLU A O 1
ATOM 587 N N . ARG A 1 68 ? -4.652 4.452 14.088 1.00 88.75 68 ARG A N 1
ATOM 588 C CA . ARG A 1 68 ? -5.898 3.801 14.542 1.00 88.75 68 ARG A CA 1
ATOM 589 C C . ARG A 1 68 ? -5.883 3.473 16.038 1.00 88.75 68 ARG A C 1
ATOM 591 O O . ARG A 1 68 ? -6.885 3.657 16.726 1.00 88.75 68 ARG A O 1
ATOM 598 N N . GLN A 1 69 ? -4.757 2.987 16.562 1.00 87.94 69 GLN A N 1
ATOM 599 C CA . GLN A 1 69 ? -4.618 2.693 17.994 1.00 87.94 69 GLN A CA 1
ATOM 600 C C . GLN A 1 69 ? -4.706 3.961 18.852 1.00 87.94 69 GLN A C 1
ATOM 602 O O . GLN A 1 69 ? -5.373 3.965 19.888 1.00 87.94 69 GLN A O 1
ATOM 607 N N . ARG A 1 70 ? -4.078 5.060 18.418 1.00 89.06 70 ARG A N 1
ATOM 608 C CA . ARG A 1 70 ? -4.160 6.356 19.110 1.00 89.06 70 ARG A CA 1
ATOM 609 C C . ARG A 1 70 ? -5.582 6.911 19.099 1.00 89.06 70 ARG A C 1
ATOM 611 O O . ARG A 1 70 ? -6.049 7.370 20.137 1.00 89.06 70 ARG A O 1
ATOM 618 N N . GLU A 1 71 ? -6.281 6.833 17.970 1.00 88.62 71 GLU A N 1
ATOM 619 C CA . GLU A 1 71 ? -7.676 7.276 17.853 1.00 88.62 71 GLU A CA 1
ATOM 620 C C . GLU A 1 71 ? -8.608 6.485 18.771 1.00 88.62 71 GLU A C 1
ATOM 622 O O . GLU A 1 71 ? -9.413 7.078 19.487 1.00 88.62 71 GLU A O 1
ATOM 627 N N . ARG A 1 72 ? -8.449 5.157 18.829 1.00 86.25 72 ARG A N 1
ATOM 628 C CA . ARG A 1 72 ? -9.204 4.302 19.757 1.00 86.25 72 ARG A CA 1
ATOM 629 C C . ARG A 1 72 ? -8.991 4.706 21.216 1.00 86.25 72 ARG A C 1
ATOM 631 O O . ARG A 1 72 ? -9.962 4.829 21.956 1.00 86.25 72 ARG A O 1
ATOM 638 N N . ARG A 1 73 ? -7.742 4.957 21.624 1.00 87.25 73 ARG A N 1
ATOM 639 C CA . ARG A 1 73 ? -7.419 5.414 22.990 1.00 87.25 73 ARG A CA 1
ATOM 640 C C . ARG A 1 73 ? -8.024 6.783 23.303 1.00 87.25 73 ARG A C 1
ATOM 642 O O . ARG A 1 73 ? -8.541 6.971 24.398 1.00 87.25 73 ARG A O 1
ATOM 649 N N . LYS A 1 74 ? -7.985 7.724 22.352 1.00 85.88 74 LYS A N 1
ATOM 650 C CA . LYS A 1 74 ? -8.612 9.046 22.506 1.00 85.88 74 LYS A CA 1
ATOM 651 C C . LYS A 1 74 ? -10.129 8.940 22.673 1.00 85.88 74 LYS A C 1
ATOM 653 O O . LYS A 1 74 ? -10.672 9.593 23.552 1.00 85.88 74 LYS A O 1
ATOM 658 N N . ARG A 1 75 ? -10.794 8.100 21.871 1.00 83.88 75 ARG A N 1
ATOM 659 C CA . ARG A 1 75 ? -12.246 7.879 21.968 1.00 83.88 75 ARG A CA 1
ATOM 660 C C . ARG A 1 75 ? -12.649 7.278 23.314 1.00 83.88 75 ARG A C 1
ATOM 662 O O . ARG A 1 75 ? -13.584 7.781 23.916 1.00 83.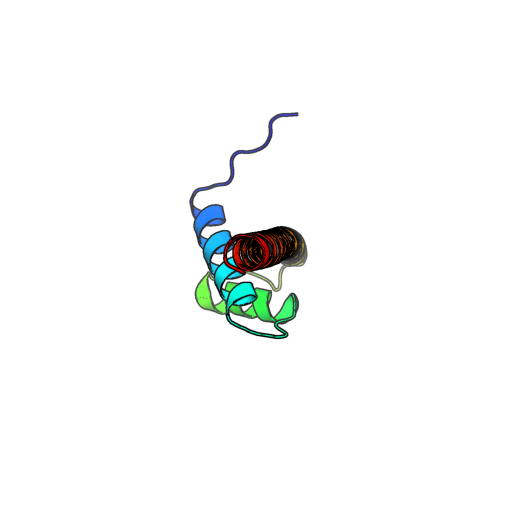88 75 ARG A O 1
ATOM 669 N N . LYS A 1 76 ? -11.906 6.281 23.813 1.00 81.06 76 LYS A N 1
ATOM 670 C CA . LYS A 1 76 ? -12.140 5.705 25.151 1.00 81.06 76 LYS A CA 1
ATOM 671 C C . LYS A 1 76 ? -12.044 6.757 26.261 1.00 81.06 76 LYS A C 1
ATOM 673 O O . LYS A 1 76 ? -12.999 6.944 26.996 1.00 81.06 76 LYS A O 1
ATOM 678 N N . ARG A 1 77 ? -10.945 7.521 26.292 1.00 73.56 77 ARG A N 1
ATOM 679 C CA . ARG A 1 77 ? -10.738 8.595 27.282 1.00 73.56 77 ARG A CA 1
ATOM 680 C C . ARG A 1 77 ? -11.775 9.717 27.212 1.00 73.56 77 ARG A C 1
ATOM 682 O O . ARG A 1 77 ? -11.972 10.405 28.202 1.00 73.56 77 ARG A O 1
ATOM 689 N N . LYS A 1 78 ? -12.360 9.966 26.034 1.00 71.31 78 LYS A N 1
ATOM 690 C CA . LYS A 1 78 ? -13.425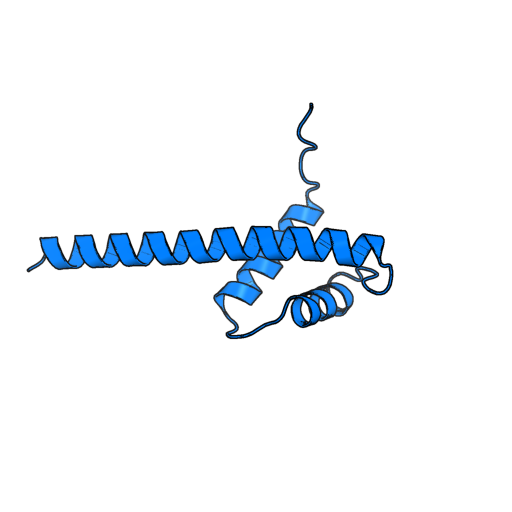 10.962 25.876 1.00 71.31 78 LYS A CA 1
ATOM 691 C C . LYS A 1 78 ? -14.750 10.436 26.439 1.00 71.31 78 LYS A C 1
ATOM 693 O O . LYS A 1 78 ? -15.382 11.151 27.198 1.00 71.31 78 LYS A O 1
ATOM 698 N N . GLY A 1 79 ? -15.097 9.179 26.151 1.00 69.44 79 GLY A N 1
ATOM 699 C CA . GLY A 1 79 ? -16.286 8.536 26.720 1.00 69.44 79 GLY A CA 1
ATOM 700 C C . GLY A 1 79 ? -16.253 8.418 28.249 1.00 69.44 79 GLY A C 1
ATOM 701 O O . GLY A 1 79 ? -17.279 8.599 28.878 1.00 69.44 79 GLY A O 1
ATOM 702 N N . GLU A 1 80 ? -15.079 8.199 28.851 1.00 63.84 80 GLU A N 1
ATOM 703 C CA . GLU A 1 80 ? -14.893 8.155 30.319 1.00 63.84 80 GLU A CA 1
ATOM 704 C C . GLU A 1 80 ? -14.977 9.530 31.014 1.00 63.84 80 GLU A C 1
ATOM 706 O O . GLU A 1 80 ? -15.011 9.585 32.235 1.00 63.84 80 GLU A O 1
ATOM 711 N N . ARG A 1 81 ? -14.930 10.645 30.269 1.00 61.31 81 ARG A N 1
ATOM 712 C CA . ARG A 1 81 ? -15.029 12.011 30.827 1.00 61.31 81 ARG A CA 1
ATOM 713 C C . ARG A 1 81 ? -16.424 12.622 30.694 1.00 61.31 81 ARG A C 1
ATOM 715 O O . ARG A 1 81 ? -16.671 13.660 31.295 1.00 61.31 81 ARG A O 1
ATOM 722 N N . GLU A 1 82 ? -17.267 12.044 29.845 1.00 56.84 82 GLU A N 1
ATOM 723 C CA . GLU A 1 82 ? -18.614 12.538 29.524 1.00 56.84 82 GLU A CA 1
ATOM 724 C C . GLU A 1 82 ? -19.724 11.679 30.164 1.00 56.84 82 GLU A C 1
ATOM 726 O O . GLU A 1 82 ? -20.895 12.018 30.016 1.00 56.84 82 GLU A O 1
ATOM 731 N N . GLY A 1 83 ? -19.368 10.593 30.862 1.00 50.31 83 GLY A N 1
ATOM 732 C CA . GLY A 1 83 ? -20.266 9.766 31.678 1.00 50.31 83 GLY A CA 1
ATOM 733 C C . GLY A 1 83 ? -19.817 9.748 33.128 1.00 50.31 83 GLY A C 1
ATOM 734 O O . GLY A 1 83 ? -20.702 9.575 33.989 1.00 50.31 83 GLY A O 1
#

Sequence (83 aa):
MPKKQPDKGETRIRKYIKGLIRNKKYLTVEDICLYLEKYYKVPIHIPSVFYKYKRIINECRKEVYRERQRERRKRKRKGEREG